Protein AF-A0A2V9ZA99-F1 (afdb_monomer)

Mean predicted aligned error: 18.32 Å

Sequence (123 aa):
MKRALAIACAVCIVGGTAAAKPSSSAVPRTRPVYRRQKAKPLPSEVVDRPQPAPASAVLGSFQNGLLTVAAKNATLREIIDGVRDSTGAVAEAPTLNERVTVYLGPQPPAQLIAALLEGSHMN

Secondary structure (DSSP, 8-state):
------------------------------------------------PPPPPPP-EEEEEEETTEEEEEEEEEEHHHHHHHHHHHH----PPP----EEEEEEEEE-HHHHHHHHHHTTT--

Foldseek 3Di:
DDDDDDDDDDDDDDDDDDDDDDDDDDDDDPDDPPPPPPDDDDPPPPPPDPDDDDDKDWDWAADPQFIKIFIFQDWQVVNVVNLCVRPVDDDDGDPDPDGDGDIDDRDHSVVRNVVSCVPDPND

Solvent-accessible surface area (backbone atoms only — not comparable to full-atom values): 8456 Å² total; per-residue (Å²): 138,90,81,87,79,90,81,80,90,80,87,83,88,82,82,88,80,88,83,89,87,87,85,87,80,92,74,84,86,78,79,77,82,74,77,82,70,82,74,74,84,70,82,78,75,78,72,86,64,83,73,80,78,80,81,57,45,72,48,58,48,63,55,96,77,24,31,31,40,41,33,40,62,21,31,59,39,58,47,48,50,40,48,24,74,51,67,73,52,90,76,87,64,70,100,54,88,56,65,40,71,48,77,48,66,80,33,44,61,71,59,48,52,52,54,51,46,70,74,38,97,75,122

Radius of gyration: 27.74 Å; Cα contacts (8 Å, |Δi|>4): 117; chains: 1; bounding box: 31×49×89 Å

Structure (mmCIF, N/CA/C/O backbone):
data_AF-A0A2V9ZA99-F1
#
_entry.id   AF-A0A2V9ZA99-F1
#
loop_
_atom_site.group_PDB
_atom_site.id
_atom_site.type_symbol
_atom_site.label_atom_id
_atom_site.label_alt_id
_atom_site.label_comp_id
_atom_site.label_asym_id
_atom_site.label_entity_id
_atom_site.label_seq_id
_atom_site.pdbx_PDB_ins_code
_atom_site.Cartn_x
_atom_site.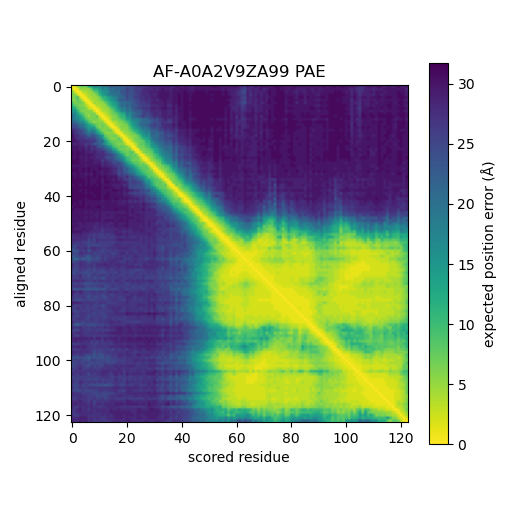Cartn_y
_atom_site.Cartn_z
_atom_site.occupancy
_atom_site.B_iso_or_equiv
_atom_site.auth_seq_id
_atom_site.auth_comp_id
_atom_site.auth_asym_id
_atom_site.auth_atom_id
_atom_site.pdbx_PDB_model_num
ATOM 1 N N . MET A 1 1 ? 0.470 -19.916 31.457 1.00 42.50 1 MET A N 1
ATOM 2 C CA . MET A 1 1 ? -0.578 -20.799 30.898 1.00 42.50 1 MET A CA 1
ATOM 3 C C . MET A 1 1 ? -0.194 -21.140 29.466 1.00 42.50 1 MET A C 1
ATOM 5 O O . MET A 1 1 ? -0.222 -20.266 28.614 1.00 42.50 1 MET A O 1
ATOM 9 N N . LYS A 1 2 ? 0.300 -22.357 29.235 1.00 36.31 2 LYS A N 1
ATOM 10 C CA . LYS A 1 2 ? 0.874 -22.807 27.959 1.00 36.31 2 LYS A CA 1
ATOM 11 C C . LYS A 1 2 ? -0.261 -23.371 27.097 1.00 36.31 2 LYS A C 1
ATOM 13 O O . LYS A 1 2 ? -0.938 -24.288 27.551 1.00 36.31 2 LYS A O 1
ATOM 18 N N . ARG A 1 3 ? -0.490 -22.841 25.894 1.00 52.25 3 ARG A N 1
ATOM 19 C CA . ARG A 1 3 ? -1.372 -23.465 24.894 1.00 52.25 3 ARG A CA 1
ATOM 20 C C . ARG A 1 3 ? -0.583 -23.654 23.606 1.00 52.25 3 ARG A C 1
ATOM 22 O O . ARG A 1 3 ? -0.453 -22.739 22.807 1.00 52.25 3 ARG A O 1
ATOM 29 N N . ALA A 1 4 ? -0.001 -24.842 23.482 1.00 43.44 4 ALA A N 1
ATOM 30 C CA . ALA A 1 4 ? 0.543 -25.356 22.240 1.00 43.44 4 ALA A CA 1
ATOM 31 C C . ALA A 1 4 ? -0.621 -25.904 21.408 1.00 43.44 4 ALA A C 1
ATOM 33 O O . ALA A 1 4 ? -1.410 -26.701 21.917 1.00 43.44 4 ALA A O 1
ATOM 34 N N . LEU A 1 5 ? -0.726 -25.488 20.150 1.00 51.56 5 LEU A N 1
ATO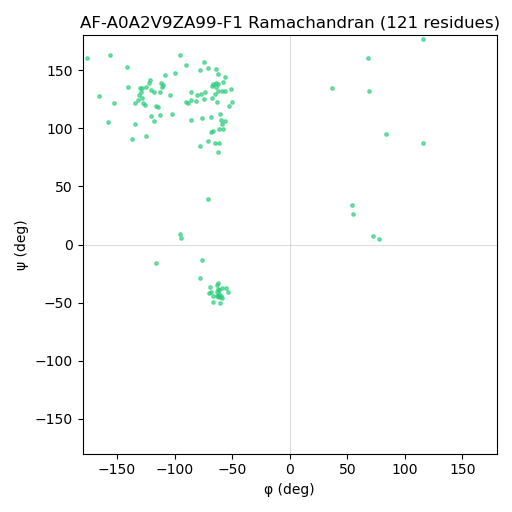M 35 C CA . LEU A 1 5 ? -1.580 -26.149 19.174 1.00 51.56 5 LEU A CA 1
ATOM 36 C C . LEU A 1 5 ? -0.776 -26.303 17.884 1.00 51.56 5 LEU A C 1
ATOM 38 O O . LEU A 1 5 ? -0.522 -25.339 17.168 1.00 51.56 5 LEU A O 1
ATOM 42 N N . ALA A 1 6 ? -0.317 -27.529 17.658 1.00 44.75 6 ALA A N 1
ATOM 43 C CA . ALA A 1 6 ? 0.258 -27.977 16.405 1.00 44.75 6 ALA A CA 1
ATOM 44 C C . ALA A 1 6 ? -0.870 -28.146 15.381 1.00 44.75 6 ALA A C 1
ATOM 46 O O . ALA A 1 6 ? -1.880 -28.779 15.688 1.00 44.75 6 ALA A O 1
ATOM 47 N N . ILE A 1 7 ? -0.706 -27.602 14.175 1.00 60.53 7 ILE A N 1
ATOM 48 C CA . ILE A 1 7 ? -1.574 -27.906 13.033 1.00 60.53 7 ILE A CA 1
ATOM 49 C C . ILE A 1 7 ? -0.680 -28.280 11.853 1.00 60.53 7 ILE A C 1
ATOM 51 O O . ILE A 1 7 ? 0.352 -27.665 11.598 1.00 60.53 7 ILE A O 1
ATOM 55 N N . ALA A 1 8 ? -1.065 -29.395 11.248 1.00 52.06 8 ALA A N 1
ATOM 56 C CA . ALA A 1 8 ? -0.242 -30.352 10.546 1.00 52.06 8 ALA A CA 1
ATOM 57 C C . ALA A 1 8 ? 0.174 -29.935 9.128 1.00 52.06 8 ALA A C 1
ATOM 59 O O . ALA A 1 8 ? -0.566 -29.272 8.403 1.00 52.06 8 ALA A O 1
ATOM 60 N N . CYS A 1 9 ? 1.347 -30.435 8.729 1.00 39.38 9 CYS A N 1
ATOM 61 C CA . CYS A 1 9 ? 1.777 -30.590 7.344 1.00 39.38 9 CYS A CA 1
ATOM 62 C C . CYS A 1 9 ? 0.719 -31.315 6.505 1.00 39.38 9 CYS A C 1
ATOM 64 O O . CYS A 1 9 ? 0.291 -32.411 6.861 1.00 39.38 9 CYS A O 1
ATOM 66 N N . ALA A 1 10 ? 0.428 -30.783 5.322 1.00 57.72 10 ALA A N 1
ATOM 67 C CA . ALA A 1 10 ? -0.105 -31.565 4.215 1.00 57.72 10 ALA A CA 1
ATOM 68 C C . ALA A 1 10 ? 0.607 -31.133 2.927 1.00 57.72 10 ALA A C 1
ATOM 70 O O . ALA A 1 10 ? 0.220 -30.187 2.247 1.00 57.72 10 ALA A O 1
ATOM 71 N N . VAL A 1 11 ? 1.707 -31.825 2.639 1.00 55.53 11 VAL A N 1
ATOM 72 C CA . VAL A 1 11 ? 2.407 -31.807 1.354 1.00 55.53 11 VAL A CA 1
ATOM 73 C C . VAL A 1 11 ? 1.577 -32.623 0.363 1.00 55.53 11 VAL A C 1
ATOM 75 O O . VAL A 1 11 ? 1.291 -33.787 0.626 1.00 55.53 11 VAL A O 1
ATOM 78 N N . CYS A 1 12 ? 1.219 -32.039 -0.779 1.00 37.97 12 CYS A N 1
ATOM 79 C CA . CYS A 1 12 ? 0.715 -32.779 -1.936 1.00 37.97 12 CYS A CA 1
ATOM 80 C C . CYS A 1 12 ? 1.681 -32.581 -3.107 1.00 37.97 12 CYS A C 1
ATOM 82 O O . CYS A 1 12 ? 1.756 -31.512 -3.707 1.00 37.97 12 CYS A O 1
ATOM 84 N N . ILE A 1 13 ? 2.440 -33.638 -3.385 1.00 52.06 13 ILE A N 1
ATOM 85 C CA . ILE A 1 13 ? 3.306 -33.817 -4.550 1.00 52.06 13 ILE A CA 1
ATOM 86 C C . ILE A 1 13 ? 2.466 -34.473 -5.651 1.00 52.06 13 ILE A C 1
ATOM 88 O O . ILE A 1 13 ? 1.988 -35.581 -5.437 1.00 52.06 13 ILE A O 1
ATOM 92 N N . VAL A 1 14 ? 2.352 -33.845 -6.825 1.00 57.50 14 VAL A N 1
ATOM 93 C CA . VAL A 1 14 ? 2.076 -34.488 -8.130 1.00 57.50 14 VAL A CA 1
ATOM 94 C C . VAL A 1 14 ? 2.710 -33.572 -9.197 1.00 57.50 14 VAL A C 1
ATOM 96 O O . VAL A 1 14 ? 2.399 -32.390 -9.218 1.00 57.50 14 VAL A O 1
ATOM 99 N N . GLY A 1 15 ? 3.640 -33.939 -10.083 1.00 37.50 15 GLY A N 1
ATOM 100 C CA . GLY A 1 15 ? 4.210 -35.235 -10.445 1.00 37.50 15 GLY A CA 1
ATOM 101 C C . GLY A 1 15 ? 3.895 -35.614 -11.902 1.00 37.50 15 GLY A C 1
ATOM 102 O O . GLY A 1 15 ? 2.934 -36.338 -12.103 1.00 37.50 15 GLY A O 1
ATOM 103 N N . GLY A 1 16 ? 4.735 -35.180 -12.865 1.00 37.28 16 GLY A N 1
ATOM 104 C CA . GLY A 1 16 ? 4.957 -35.810 -14.194 1.00 37.28 16 GLY A CA 1
ATOM 105 C C . GLY A 1 16 ? 3.798 -35.765 -15.208 1.00 37.28 16 GLY A C 1
ATOM 106 O O . GLY A 1 16 ? 2.657 -35.568 -14.835 1.00 37.28 16 GLY A O 1
ATOM 107 N N . THR A 1 17 ? 3.927 -35.941 -16.526 1.00 39.31 17 THR A N 1
ATOM 108 C CA . THR A 1 17 ? 5.000 -36.144 -17.527 1.00 39.31 17 THR A CA 1
ATOM 109 C C . THR A 1 17 ? 4.325 -35.893 -18.893 1.00 39.31 17 THR A C 1
ATOM 111 O O . THR A 1 17 ? 3.196 -36.321 -19.092 1.00 39.31 17 THR A O 1
ATOM 114 N N . ALA A 1 18 ? 4.868 -35.031 -19.754 1.00 36.62 18 ALA A N 1
ATOM 115 C CA . ALA A 1 18 ? 5.634 -35.359 -20.968 1.00 36.62 18 ALA A CA 1
ATOM 116 C C . ALA A 1 18 ? 4.888 -36.008 -22.172 1.00 36.62 18 ALA A C 1
ATOM 118 O O . ALA A 1 18 ? 4.267 -37.054 -22.059 1.00 36.62 18 ALA A O 1
ATOM 119 N N . ALA A 1 19 ? 5.164 -35.416 -23.348 1.00 39.38 19 ALA A N 1
ATOM 120 C CA . ALA A 1 19 ? 5.449 -36.051 -24.650 1.00 39.38 19 ALA A CA 1
ATOM 121 C C . ALA A 1 19 ? 4.310 -36.509 -25.605 1.00 39.38 19 ALA A C 1
ATOM 123 O O . ALA A 1 19 ? 3.854 -37.642 -25.589 1.00 39.38 19 ALA A O 1
ATOM 124 N N . ALA A 1 20 ? 3.986 -35.608 -26.546 1.00 39.38 20 ALA A N 1
ATOM 125 C CA . ALA A 1 20 ? 4.116 -35.721 -28.017 1.00 39.38 20 ALA A CA 1
ATOM 126 C C . ALA A 1 20 ? 3.862 -37.058 -28.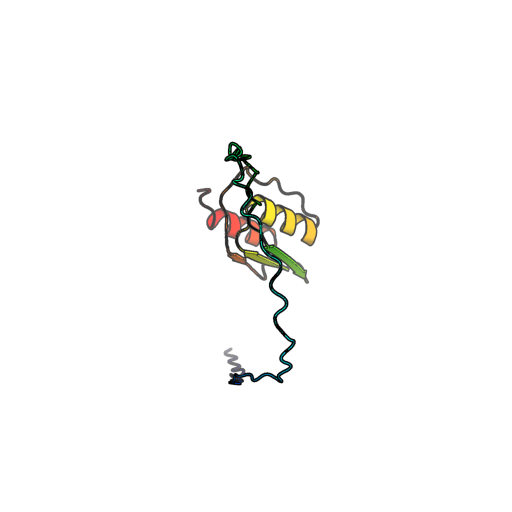763 1.00 39.38 20 ALA A C 1
ATOM 128 O O . ALA A 1 20 ? 4.564 -38.034 -28.524 1.00 39.38 20 ALA A O 1
ATOM 129 N N . LYS A 1 21 ? 3.105 -37.007 -29.883 1.00 38.69 21 LYS A N 1
ATOM 130 C CA . LYS A 1 21 ? 3.643 -37.119 -31.271 1.00 38.69 21 LYS A CA 1
ATOM 131 C C . LYS A 1 21 ? 2.570 -36.941 -32.383 1.00 38.69 21 LYS A C 1
ATOM 133 O O . LYS A 1 21 ? 1.383 -37.036 -32.096 1.00 38.69 21 LYS A O 1
ATOM 138 N N . PRO A 1 22 ? 2.998 -36.620 -33.627 1.00 47.38 22 PRO A N 1
ATOM 139 C CA . PRO A 1 22 ? 2.232 -35.915 -34.659 1.00 47.38 22 PRO A CA 1
ATOM 140 C C . PRO A 1 22 ? 1.526 -36.850 -35.647 1.00 47.38 22 PRO A C 1
ATOM 142 O O . PRO A 1 22 ? 1.932 -37.998 -35.817 1.00 47.38 22 PRO A O 1
ATOM 145 N N . SER A 1 23 ? 0.548 -36.314 -36.382 1.00 42.16 23 SER A N 1
ATOM 146 C CA . SER A 1 23 ? 0.022 -36.967 -37.581 1.00 42.16 23 SER A CA 1
ATOM 147 C C . SER A 1 23 ? 0.356 -36.178 -38.843 1.00 42.16 23 SER A C 1
ATOM 149 O O . SER A 1 23 ? 0.211 -34.960 -38.926 1.00 42.16 23 SER A O 1
ATOM 151 N N . SER A 1 24 ? 0.874 -36.955 -39.781 1.00 46.41 24 SER A N 1
ATOM 152 C CA . SER A 1 24 ? 1.408 -36.655 -41.096 1.00 46.41 24 SER A CA 1
ATOM 153 C C . SER A 1 24 ? 0.375 -36.050 -42.043 1.00 46.41 24 SER A C 1
ATOM 155 O O . SER A 1 24 ? -0.776 -36.474 -42.052 1.00 46.41 24 SER A O 1
ATOM 157 N N . SER A 1 25 ? 0.819 -35.158 -42.928 1.00 53.91 25 SER A N 1
ATOM 158 C CA . SER A 1 25 ? 0.343 -35.117 -44.315 1.00 53.91 25 SER A CA 1
ATOM 159 C C . SER A 1 25 ? 1.370 -34.403 -45.186 1.00 53.91 25 SER A C 1
ATOM 161 O O . SER A 1 25 ? 1.550 -33.188 -45.132 1.00 53.91 25 SER A O 1
ATOM 163 N N . ALA A 1 26 ? 2.081 -35.211 -45.966 1.00 48.94 26 ALA A N 1
ATOM 164 C CA . ALA A 1 26 ? 2.963 -34.789 -47.036 1.00 48.94 26 ALA A CA 1
ATOM 165 C C . ALA A 1 26 ? 2.152 -34.118 -48.156 1.00 48.94 26 ALA A C 1
ATOM 167 O O . ALA A 1 26 ? 1.190 -34.697 -48.656 1.00 48.94 26 ALA A O 1
ATOM 168 N N . VAL A 1 27 ? 2.574 -32.925 -48.578 1.00 55.16 27 VAL A N 1
ATOM 169 C CA . VAL A 1 27 ? 2.049 -32.239 -49.767 1.00 55.16 27 VAL A CA 1
ATOM 170 C C . VAL A 1 27 ? 3.214 -31.967 -50.732 1.00 55.16 27 VAL A C 1
ATOM 172 O O . VAL A 1 27 ? 4.314 -31.635 -50.272 1.00 55.16 27 VAL A O 1
ATOM 175 N N . PRO A 1 28 ? 3.030 -32.154 -52.055 1.00 51.31 28 PRO A N 1
ATOM 176 C CA . PRO A 1 28 ? 4.115 -32.144 -53.031 1.00 51.31 28 PRO A CA 1
ATOM 177 C C . PRO A 1 28 ? 4.817 -30.790 -53.133 1.00 51.31 28 PRO A C 1
ATOM 179 O O . PRO A 1 28 ? 4.200 -29.728 -53.178 1.00 51.31 28 PRO A O 1
ATOM 182 N N . ARG A 1 29 ? 6.147 -30.854 -53.237 1.00 47.34 29 ARG A N 1
ATOM 183 C CA . ARG A 1 29 ? 7.039 -29.725 -53.508 1.00 47.34 29 ARG A CA 1
ATOM 184 C C . ARG A 1 29 ? 6.823 -29.182 -54.924 1.00 47.34 29 ARG A C 1
ATOM 186 O O . ARG A 1 29 ? 7.480 -29.630 -55.858 1.00 47.34 29 ARG A O 1
ATOM 193 N N . THR A 1 30 ? 6.036 -28.127 -55.071 1.00 54.53 30 THR A N 1
ATOM 194 C CA . THR A 1 30 ? 6.270 -27.137 -56.131 1.00 54.53 30 THR A CA 1
ATOM 195 C C . THR A 1 30 ? 7.269 -26.120 -55.596 1.00 54.53 30 THR A C 1
ATOM 197 O O . THR A 1 30 ? 6.954 -25.349 -54.695 1.00 54.53 30 THR A O 1
ATOM 200 N N . ARG A 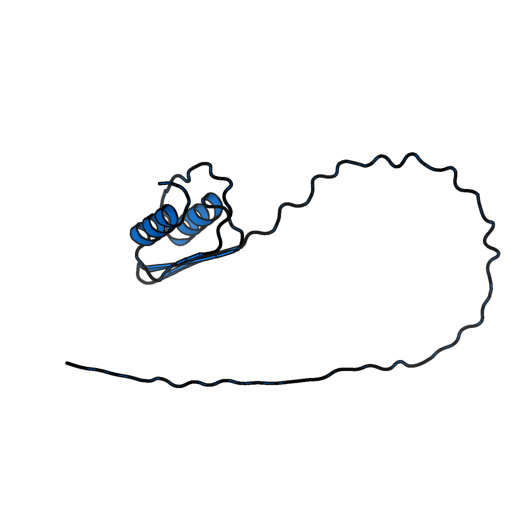1 31 ? 8.513 -26.163 -56.090 1.00 52.00 31 ARG A N 1
ATOM 201 C CA . ARG A 1 31 ? 9.545 -25.164 -55.776 1.00 52.00 31 ARG A CA 1
ATOM 202 C C . ARG A 1 31 ? 9.251 -23.892 -56.583 1.00 52.00 31 ARG A C 1
ATOM 204 O O . ARG A 1 31 ? 9.488 -23.920 -57.790 1.00 52.00 31 ARG A O 1
ATOM 211 N N . PRO A 1 32 ? 8.799 -22.774 -55.987 1.00 56.47 32 PRO A N 1
ATOM 212 C CA . PRO A 1 32 ? 8.926 -21.497 -56.665 1.00 56.47 32 PRO A CA 1
ATOM 213 C C . PRO A 1 32 ? 10.419 -21.169 -56.744 1.00 56.47 32 PRO A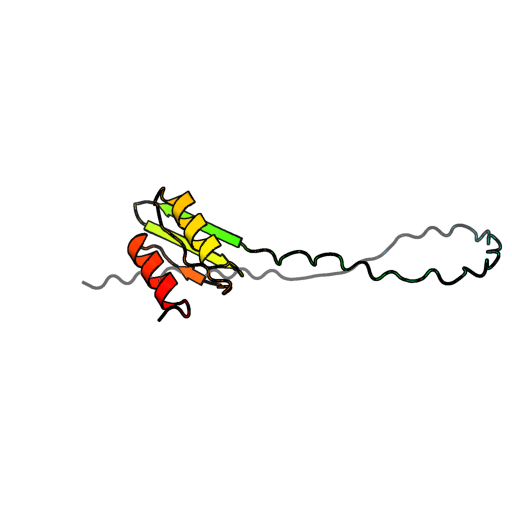 C 1
ATOM 215 O O . PRO A 1 32 ? 11.142 -21.209 -55.745 1.00 56.47 32 PRO A O 1
ATOM 218 N N . VAL A 1 33 ? 10.897 -20.900 -57.956 1.00 56.75 33 VAL A N 1
ATOM 219 C CA . VAL A 1 33 ? 12.245 -20.392 -58.202 1.00 56.75 33 VAL A CA 1
ATOM 220 C C . VAL A 1 33 ? 12.344 -19.039 -57.504 1.00 56.75 33 VAL A C 1
ATOM 222 O O . VAL A 1 33 ? 11.868 -18.024 -58.007 1.00 56.75 33 VAL A O 1
ATOM 225 N N . TYR A 1 34 ? 12.939 -19.029 -56.312 1.00 56.75 34 TYR A N 1
ATOM 226 C CA . TYR A 1 34 ? 13.277 -17.801 -55.614 1.00 56.75 34 TYR A CA 1
ATOM 227 C C . TYR A 1 34 ? 14.387 -17.117 -56.410 1.00 56.75 34 TYR A C 1
ATOM 229 O O . TYR A 1 34 ? 15.567 -17.463 -56.304 1.00 56.75 34 TYR A O 1
ATOM 237 N N . ARG A 1 35 ? 14.003 -16.155 -57.252 1.00 61.59 35 ARG A N 1
ATOM 238 C CA . ARG A 1 35 ? 14.931 -15.176 -57.807 1.00 61.59 35 ARG A CA 1
ATOM 239 C C . ARG A 1 35 ? 15.593 -14.507 -56.604 1.00 61.59 35 ARG A C 1
ATOM 241 O O . ARG A 1 35 ? 14.943 -13.739 -55.904 1.00 61.59 35 ARG A O 1
ATOM 248 N N . ARG A 1 36 ? 16.864 -14.833 -56.329 1.00 60.44 36 ARG A N 1
ATOM 249 C CA . ARG A 1 36 ? 17.691 -14.113 -55.348 1.00 60.44 36 ARG A CA 1
ATOM 250 C C . ARG A 1 36 ? 17.811 -12.669 -55.823 1.00 60.44 36 ARG A C 1
ATOM 252 O O . ARG A 1 36 ? 18.739 -12.304 -56.541 1.00 60.44 36 ARG A O 1
ATOM 259 N N . GLN A 1 37 ? 16.850 -11.850 -55.435 1.00 60.47 37 GLN A N 1
ATOM 260 C CA . GLN A 1 37 ? 16.982 -10.414 -55.485 1.00 60.47 37 GLN A CA 1
ATOM 261 C C . GLN A 1 37 ? 18.031 -10.073 -54.426 1.00 60.47 37 GLN A C 1
ATOM 263 O O . GLN A 1 37 ? 17.810 -10.286 -53.235 1.00 60.47 37 GLN A O 1
ATOM 268 N N . LYS A 1 38 ? 19.224 -9.652 -54.865 1.00 63.16 38 LYS A N 1
ATOM 269 C CA . LYS A 1 38 ? 20.221 -9.048 -53.975 1.00 63.16 38 LYS A CA 1
ATOM 270 C C . LYS A 1 38 ? 19.549 -7.832 -53.340 1.00 63.16 38 LYS A C 1
ATOM 272 O O . LYS A 1 38 ? 19.424 -6.793 -53.983 1.00 63.16 38 LYS A O 1
ATOM 277 N N . ALA A 1 39 ? 19.073 -7.987 -52.110 1.00 64.75 39 ALA A N 1
ATOM 278 C CA . ALA A 1 39 ? 18.626 -6.867 -51.308 1.00 64.75 39 ALA A CA 1
ATOM 279 C C . ALA A 1 39 ? 19.844 -5.972 -51.058 1.00 64.75 39 ALA A C 1
ATOM 281 O O . ALA A 1 39 ? 20.879 -6.430 -50.570 1.00 64.75 39 ALA A O 1
ATOM 282 N N . LYS A 1 40 ? 19.736 -4.705 -51.456 1.00 64.56 40 LYS A N 1
ATOM 283 C CA . LYS A 1 40 ? 20.671 -3.662 -51.043 1.00 64.56 40 LYS A CA 1
ATOM 284 C C . LYS A 1 40 ? 20.620 -3.602 -49.507 1.00 64.56 40 LYS A C 1
ATOM 286 O O . LYS A 1 40 ? 19.504 -3.612 -48.984 1.00 64.56 40 LYS A O 1
ATOM 291 N N . PRO A 1 41 ? 21.751 -3.583 -48.779 1.00 59.78 41 PRO A N 1
ATOM 292 C CA . PRO A 1 41 ? 21.707 -3.429 -47.332 1.00 59.78 41 PRO A CA 1
ATOM 293 C C . PRO A 1 41 ? 21.052 -2.081 -47.039 1.00 59.78 41 PRO A C 1
ATOM 295 O O . PRO A 1 41 ? 21.587 -1.037 -47.416 1.00 59.78 41 PRO A O 1
ATOM 298 N N . LEU A 1 42 ? 19.858 -2.103 -46.453 1.00 67.38 42 LEU A N 1
ATOM 299 C CA . LEU A 1 42 ? 19.297 -0.906 -45.850 1.00 67.38 42 LEU A CA 1
ATOM 300 C C . LEU A 1 42 ? 20.170 -0.574 -44.633 1.00 67.38 42 LEU A C 1
ATOM 302 O O . LEU A 1 42 ? 20.538 -1.501 -43.900 1.00 67.38 42 LEU A O 1
ATOM 306 N N . PRO A 1 43 ? 20.527 0.702 -44.408 1.00 65.62 43 PRO A N 1
ATOM 307 C CA . PRO A 1 43 ? 21.101 1.114 -43.139 1.00 65.62 43 PRO A CA 1
ATOM 308 C C . PRO A 1 43 ? 20.155 0.643 -42.037 1.00 65.62 43 PRO A C 1
ATOM 310 O O . PRO A 1 43 ? 18.974 0.982 -42.036 1.00 65.62 43 PRO A O 1
ATOM 313 N N . SER A 1 44 ? 20.650 -0.213 -41.147 1.00 61.50 44 SER A N 1
ATOM 314 C CA . SER A 1 44 ? 19.927 -0.536 -39.925 1.00 61.50 44 SER A CA 1
ATOM 315 C C . SER A 1 44 ? 20.004 0.710 -39.052 1.00 61.50 44 SER A C 1
ATOM 317 O O . SER A 1 44 ? 20.968 0.880 -38.312 1.00 61.50 44 SER A O 1
ATOM 319 N N . GLU A 1 45 ? 19.042 1.624 -39.191 1.00 62.91 45 GLU A N 1
ATOM 320 C CA . GLU A 1 45 ? 18.774 2.588 -38.129 1.00 62.91 45 GLU A CA 1
ATOM 321 C C . GLU A 1 45 ? 18.415 1.758 -36.901 1.00 62.91 45 GLU A C 1
ATOM 323 O O . GLU A 1 45 ? 17.342 1.154 -36.814 1.00 62.91 45 GLU A O 1
ATOM 328 N N . VAL A 1 46 ? 19.366 1.661 -35.974 1.00 64.19 46 VAL A N 1
ATOM 329 C CA . VAL A 1 46 ? 19.098 1.231 -34.609 1.00 64.19 46 VAL A CA 1
ATOM 330 C C . VAL A 1 46 ? 18.205 2.320 -34.036 1.00 64.19 46 VAL A C 1
ATOM 332 O O . VAL A 1 46 ? 18.679 3.317 -33.502 1.00 64.19 46 VAL A O 1
ATOM 335 N N . VAL A 1 47 ? 16.897 2.176 -34.247 1.00 65.44 47 VAL A N 1
ATOM 336 C CA . VAL A 1 47 ? 15.901 2.953 -33.526 1.00 65.44 47 VAL A CA 1
ATOM 337 C C . VAL A 1 47 ? 16.137 2.615 -32.064 1.00 65.44 47 VAL A C 1
ATOM 339 O O . VAL A 1 47 ? 15.864 1.487 -31.645 1.00 65.44 47 VAL A O 1
ATOM 342 N N . ASP A 1 48 ? 16.696 3.573 -31.328 1.00 65.69 48 ASP A N 1
ATOM 343 C CA . ASP A 1 48 ? 16.808 3.563 -29.875 1.00 65.69 48 ASP A CA 1
ATOM 344 C C . ASP A 1 48 ? 15.387 3.555 -29.306 1.00 65.69 48 ASP A C 1
ATOM 346 O O . ASP A 1 48 ? 14.763 4.582 -29.043 1.00 65.69 48 ASP A O 1
ATOM 350 N N . ARG A 1 49 ? 14.775 2.370 -29.303 1.00 72.56 49 ARG A N 1
ATOM 351 C CA . ARG A 1 49 ? 13.416 2.182 -28.826 1.00 72.56 49 ARG A CA 1
ATOM 352 C C . ARG A 1 49 ? 13.521 2.091 -27.306 1.00 72.56 49 ARG A C 1
ATOM 354 O O . ARG A 1 49 ? 14.229 1.195 -26.839 1.00 72.56 49 ARG A O 1
ATOM 361 N N . PRO A 1 50 ? 12.817 2.947 -26.541 1.00 72.81 50 PRO A N 1
ATOM 362 C CA . PRO A 1 50 ? 12.815 2.859 -25.089 1.00 72.81 50 PRO A CA 1
ATOM 363 C C . PRO A 1 50 ? 12.508 1.424 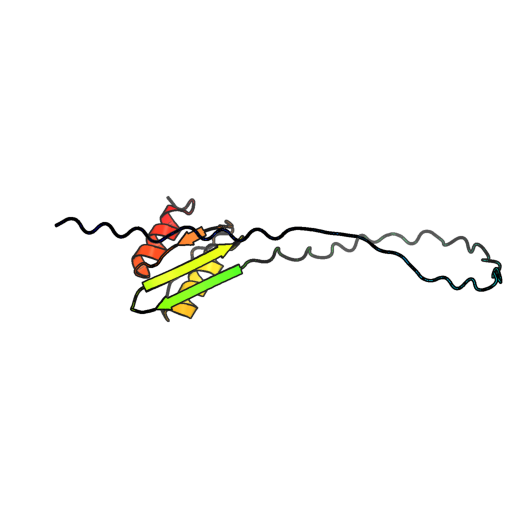-24.664 1.00 72.81 50 PRO A C 1
ATOM 365 O O . PRO A 1 50 ? 11.495 0.847 -25.075 1.00 72.81 50 PRO A O 1
ATOM 368 N N . GLN A 1 51 ? 13.414 0.819 -23.900 1.00 70.69 51 GLN A N 1
ATOM 369 C CA . GLN A 1 51 ? 13.199 -0.518 -23.364 1.00 70.69 51 GLN A CA 1
ATOM 370 C C . GLN A 1 51 ? 11.979 -0.481 -22.428 1.00 70.69 51 GLN A C 1
ATOM 372 O O . GLN A 1 51 ? 11.840 0.472 -21.656 1.00 70.69 51 GLN A O 1
ATOM 377 N N . PRO A 1 52 ? 11.082 -1.484 -22.477 1.00 69.69 52 PRO A N 1
ATOM 378 C CA . PRO A 1 52 ? 9.956 -1.551 -21.556 1.00 69.69 52 PRO A CA 1
ATOM 379 C C . PRO A 1 52 ? 10.454 -1.535 -20.109 1.00 69.69 52 PRO A C 1
ATOM 381 O O . PRO A 1 52 ? 11.364 -2.291 -19.760 1.00 69.69 52 PRO A O 1
ATOM 384 N N . ALA A 1 53 ? 9.854 -0.692 -19.266 1.00 69.31 53 ALA A N 1
ATOM 385 C CA . ALA A 1 53 ? 10.138 -0.714 -17.839 1.00 69.31 53 ALA A CA 1
ATOM 386 C C . ALA A 1 53 ? 9.819 -2.112 -17.270 1.00 69.31 53 ALA A C 1
ATOM 388 O O . ALA A 1 53 ? 8.823 -2.727 -17.670 1.00 69.31 53 ALA A O 1
ATOM 389 N N . PRO A 1 54 ? 10.642 -2.643 -16.352 1.00 68.62 54 PRO A N 1
ATOM 390 C CA . PRO A 1 54 ? 10.377 -3.943 -15.755 1.00 68.62 54 PRO A CA 1
ATOM 391 C C . PRO A 1 54 ? 9.105 -3.875 -14.901 1.00 68.62 54 PRO A C 1
ATOM 393 O O . PRO A 1 54 ? 8.894 -2.905 -14.172 1.00 68.62 54 PRO A O 1
ATOM 396 N N . ALA A 1 55 ? 8.270 -4.912 -14.990 1.00 74.50 55 ALA A N 1
ATOM 397 C CA . ALA A 1 55 ? 7.013 -4.988 -14.255 1.00 74.50 55 ALA A CA 1
ATOM 398 C C . ALA A 1 55 ? 7.252 -4.994 -12.731 1.00 74.50 55 ALA A C 1
ATOM 400 O O . ALA A 1 55 ? 8.083 -5.759 -12.227 1.00 74.50 55 ALA A O 1
ATOM 401 N N . SER A 1 56 ? 6.502 -4.156 -12.017 1.00 82.88 56 SER A N 1
ATOM 402 C CA . SER A 1 56 ? 6.417 -4.108 -10.553 1.00 82.88 56 SER A CA 1
ATOM 403 C C . SER A 1 56 ? 5.050 -4.641 -10.113 1.00 82.88 56 SER A C 1
ATOM 405 O O . SER A 1 56 ? 4.057 -4.431 -10.810 1.00 82.88 56 SER A O 1
ATOM 407 N N . ALA A 1 57 ? 4.976 -5.323 -8.967 1.00 77.75 57 ALA A N 1
ATOM 408 C CA . ALA A 1 57 ? 3.705 -5.749 -8.374 1.00 77.75 57 ALA A CA 1
ATOM 409 C C . ALA A 1 57 ? 3.657 -5.376 -6.890 1.00 77.75 57 ALA A C 1
ATOM 411 O O . ALA A 1 57 ? 4.573 -5.725 -6.143 1.00 77.75 57 ALA A O 1
ATOM 412 N N . VAL A 1 58 ? 2.581 -4.704 -6.476 1.00 85.50 58 VAL A N 1
ATOM 413 C CA . VAL A 1 58 ? 2.283 -4.356 -5.081 1.00 85.50 58 VAL A CA 1
ATOM 414 C C . VAL A 1 58 ? 0.869 -4.836 -4.770 1.00 85.50 58 VAL A C 1
ATOM 416 O O . VAL A 1 58 ? -0.082 -4.452 -5.445 1.00 85.50 58 VAL A O 1
ATOM 419 N N . LEU A 1 59 ? 0.736 -5.698 -3.764 1.00 86.06 59 LEU A N 1
ATOM 420 C CA . LEU A 1 59 ? -0.546 -6.156 -3.238 1.00 86.06 59 LEU A CA 1
ATOM 421 C C . LEU A 1 59 ? -0.695 -5.648 -1.806 1.00 86.06 59 LEU A C 1
ATOM 423 O O . LEU A 1 59 ? 0.105 -6.009 -0.941 1.00 86.06 59 LEU A O 1
ATOM 427 N N . GLY A 1 60 ? -1.721 -4.834 -1.569 1.00 86.44 60 GLY A N 1
ATOM 428 C CA . GLY A 1 60 ? -2.107 -4.350 -0.247 1.00 86.44 60 GLY A CA 1
ATOM 429 C C . GLY A 1 60 ? -3.422 -4.978 0.209 1.00 86.44 60 GLY A C 1
ATOM 430 O O . GLY A 1 60 ? -4.362 -5.109 -0.574 1.00 86.44 60 GLY A O 1
ATOM 431 N N . SER A 1 61 ? -3.497 -5.383 1.476 1.00 90.50 61 SER A N 1
ATOM 432 C CA . SER A 1 61 ? -4.751 -5.782 2.121 1.00 90.50 61 SER A CA 1
ATOM 433 C C . SER A 1 61 ? -4.850 -5.140 3.494 1.00 90.50 61 SER A C 1
ATOM 435 O O . SER A 1 61 ? -3.977 -5.347 4.340 1.00 90.50 61 SER A O 1
ATOM 437 N N . PHE A 1 62 ? -5.908 -4.359 3.704 1.00 92.44 62 PHE A N 1
ATOM 438 C CA . PHE A 1 62 ? -6.196 -3.699 4.969 1.00 92.44 62 PHE A CA 1
ATOM 439 C C . PHE A 1 62 ? -7.461 -4.291 5.585 1.00 92.44 62 PHE A C 1
ATOM 441 O O . PHE A 1 62 ? -8.546 -4.133 5.036 1.00 92.44 62 PHE A O 1
ATOM 448 N N . GLN A 1 63 ? -7.314 -5.002 6.703 1.00 93.56 63 GLN A N 1
ATOM 449 C CA . GLN A 1 63 ? -8.411 -5.685 7.389 1.00 93.56 63 GLN A CA 1
ATOM 450 C C . GLN A 1 63 ? -8.250 -5.543 8.902 1.00 93.56 63 GLN A C 1
ATOM 452 O O . GLN A 1 63 ? -7.158 -5.734 9.435 1.00 93.56 63 GLN A O 1
ATOM 457 N N . ASN A 1 64 ? -9.339 -5.237 9.612 1.00 94.00 64 ASN A N 1
ATOM 458 C CA . ASN A 1 64 ? -9.353 -5.102 11.078 1.00 94.00 64 ASN A CA 1
ATOM 459 C C . ASN A 1 64 ? -8.297 -4.115 11.629 1.00 94.00 64 ASN A C 1
ATOM 461 O O . ASN A 1 64 ? -7.726 -4.345 12.692 1.00 94.00 64 ASN A O 1
ATOM 465 N N . GLY A 1 65 ? -7.997 -3.038 10.893 1.00 91.19 65 GLY A N 1
ATOM 466 C CA . GLY A 1 65 ? -6.969 -2.062 11.282 1.00 91.19 65 GLY A CA 1
ATOM 467 C C . GLY A 1 65 ? -5.523 -2.513 11.032 1.00 91.19 65 GLY A C 1
ATOM 468 O O . GLY A 1 65 ? -4.590 -1.795 11.392 1.00 91.19 65 GLY A O 1
ATOM 469 N N . LEU A 1 66 ? -5.323 -3.680 10.414 1.00 94.81 66 LEU A N 1
ATOM 470 C CA . LEU A 1 66 ? -4.015 -4.250 10.107 1.00 94.81 66 LEU A CA 1
ATOM 471 C C . LEU A 1 66 ? -3.781 -4.269 8.601 1.00 94.81 66 LEU A C 1
ATOM 473 O O . LEU A 1 66 ? -4.670 -4.604 7.820 1.00 94.81 66 LEU A O 1
ATOM 477 N N . LEU A 1 67 ? -2.559 -3.937 8.206 1.00 93.44 67 LEU A N 1
ATOM 478 C CA . LEU A 1 67 ? -2.112 -3.877 6.828 1.00 93.44 67 LEU A CA 1
ATOM 479 C C . LEU A 1 67 ? -1.114 -5.001 6.545 1.00 93.44 67 LEU A C 1
ATOM 481 O O . LEU A 1 67 ? -0.197 -5.254 7.332 1.00 93.44 67 LEU A O 1
ATOM 485 N N . THR A 1 68 ? -1.300 -5.657 5.403 1.00 93.81 68 THR A N 1
ATOM 486 C CA . THR A 1 68 ? -0.329 -6.575 4.802 1.00 93.81 68 THR A CA 1
ATOM 487 C C . THR A 1 68 ? 0.048 -6.056 3.423 1.00 93.81 68 THR A C 1
ATOM 489 O O . THR A 1 68 ? -0.833 -5.693 2.643 1.00 93.81 68 THR A O 1
ATOM 492 N N . VAL A 1 69 ? 1.344 -6.023 3.127 1.00 92.75 69 VAL A N 1
ATOM 493 C CA . VAL A 1 69 ? 1.907 -5.574 1.855 1.00 92.75 69 VAL A CA 1
ATOM 494 C C . VAL A 1 69 ? 2.855 -6.639 1.330 1.00 92.75 69 VAL A C 1
ATOM 496 O O . VAL A 1 69 ? 3.802 -7.026 2.013 1.00 92.75 69 VAL A O 1
ATOM 499 N N . ALA A 1 70 ? 2.627 -7.078 0.097 1.00 92.44 70 ALA A N 1
ATOM 500 C CA . ALA A 1 70 ? 3.568 -7.885 -0.665 1.00 92.44 70 ALA A CA 1
ATOM 501 C C . ALA A 1 70 ? 4.010 -7.085 -1.889 1.00 92.44 70 ALA A C 1
ATOM 503 O O . ALA A 1 70 ? 3.186 -6.722 -2.728 1.00 92.44 70 ALA A O 1
ATOM 504 N N . ALA A 1 71 ? 5.304 -6.816 -1.990 1.00 91.81 71 ALA A N 1
ATOM 505 C CA . ALA A 1 71 ? 5.887 -6.055 -3.079 1.00 91.81 71 ALA A CA 1
ATOM 506 C C . ALA A 1 71 ? 7.001 -6.864 -3.738 1.00 91.81 71 ALA A C 1
ATOM 508 O O . ALA A 1 71 ? 7.839 -7.455 -3.055 1.00 91.81 71 ALA A O 1
ATOM 509 N N . LYS A 1 72 ? 7.022 -6.886 -5.070 1.00 92.12 72 LYS A N 1
ATOM 510 C CA . LYS A 1 72 ? 8.077 -7.537 -5.846 1.00 92.12 72 LYS A CA 1
ATOM 511 C C . LYS A 1 72 ? 8.576 -6.595 -6.924 1.00 92.12 72 LYS A C 1
ATOM 513 O O . LYS A 1 72 ? 7.794 -6.156 -7.768 1.00 92.12 72 LYS A O 1
ATOM 518 N N . ASN A 1 73 ? 9.888 -6.350 -6.906 1.00 89.75 73 ASN A N 1
ATOM 519 C CA . ASN A 1 73 ? 10.571 -5.462 -7.848 1.00 89.75 73 ASN A CA 1
ATOM 520 C C . ASN A 1 73 ? 9.975 -4.037 -7.892 1.00 89.75 73 ASN A C 1
ATOM 522 O O . ASN A 1 73 ? 10.078 -3.360 -8.913 1.00 89.75 73 ASN A O 1
ATOM 526 N N . ALA A 1 74 ? 9.348 -3.600 -6.797 1.00 88.81 74 ALA A N 1
ATOM 527 C CA . ALA A 1 74 ? 8.612 -2.344 -6.725 1.00 88.81 74 ALA A CA 1
ATOM 528 C C . ALA A 1 74 ? 9.452 -1.254 -6.060 1.00 88.81 74 ALA A C 1
ATOM 530 O O . ALA A 1 74 ? 10.258 -1.528 -5.174 1.00 88.81 74 ALA A O 1
ATOM 531 N N . THR A 1 75 ? 9.264 -0.015 -6.482 1.00 89.31 75 THR A N 1
ATOM 532 C CA . THR A 1 75 ? 9.876 1.152 -5.850 1.00 89.31 75 THR A CA 1
ATOM 533 C C . THR A 1 75 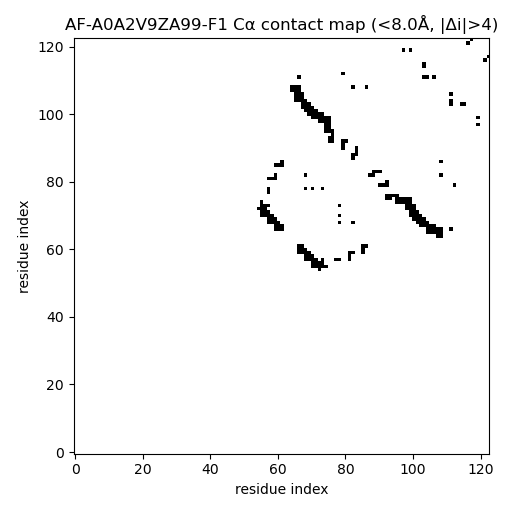? 9.195 1.481 -4.527 1.00 89.31 75 THR A C 1
ATOM 535 O O . THR A 1 75 ? 8.024 1.162 -4.317 1.00 89.31 75 THR A O 1
ATOM 538 N N . LEU A 1 76 ? 9.906 2.182 -3.643 1.00 87.56 76 LEU A N 1
ATOM 539 C CA . LEU A 1 76 ? 9.337 2.656 -2.379 1.00 87.56 76 LEU A CA 1
ATOM 540 C C . LEU A 1 76 ? 8.074 3.508 -2.600 1.00 87.56 76 LEU A C 1
ATOM 542 O O . LEU A 1 76 ? 7.098 3.369 -1.867 1.00 87.56 76 LEU A O 1
ATOM 546 N N . ARG A 1 77 ? 8.062 4.327 -3.659 1.00 87.56 77 ARG A N 1
ATOM 547 C CA . ARG A 1 77 ? 6.891 5.110 -4.065 1.00 87.56 77 ARG A CA 1
ATOM 548 C C . ARG A 1 77 ? 5.692 4.230 -4.408 1.00 87.56 77 ARG A C 1
ATOM 550 O O . ARG A 1 77 ? 4.624 4.459 -3.861 1.00 87.56 77 ARG A O 1
ATOM 557 N N . GLU A 1 78 ? 5.876 3.213 -5.251 1.00 89.25 78 GLU A N 1
ATOM 558 C CA . GLU A 1 78 ? 4.798 2.278 -5.618 1.00 89.25 78 GLU A CA 1
ATOM 559 C C . GLU A 1 78 ? 4.228 1.563 -4.385 1.00 89.25 78 GLU A C 1
ATOM 561 O O . GLU A 1 78 ? 3.020 1.349 -4.287 1.00 89.25 78 GLU A O 1
ATOM 566 N N . ILE A 1 79 ? 5.088 1.213 -3.423 1.00 88.88 79 ILE A N 1
ATOM 567 C CA . ILE A 1 79 ? 4.654 0.582 -2.176 1.00 88.88 79 ILE A CA 1
ATOM 568 C C . ILE A 1 79 ? 3.827 1.560 -1.338 1.00 88.88 79 ILE A C 1
ATOM 570 O O . ILE A 1 79 ? 2.736 1.202 -0.899 1.00 88.88 79 ILE A O 1
ATOM 574 N N . ILE A 1 80 ? 4.315 2.788 -1.133 1.00 88.75 80 ILE A N 1
ATOM 575 C CA . ILE A 1 80 ? 3.606 3.822 -0.367 1.00 88.75 80 ILE A CA 1
ATOM 576 C C . ILE A 1 80 ? 2.269 4.162 -1.031 1.00 88.75 80 ILE A C 1
ATOM 578 O O . ILE A 1 80 ? 1.262 4.231 -0.334 1.00 88.75 80 ILE A O 1
ATOM 582 N N . ASP A 1 81 ? 2.225 4.297 -2.356 1.00 88.56 81 ASP A N 1
ATOM 583 C CA . ASP A 1 81 ? 0.985 4.532 -3.099 1.00 88.56 81 ASP A CA 1
ATOM 584 C C . ASP A 1 81 ? -0.017 3.382 -2.869 1.00 88.56 81 ASP A C 1
ATOM 586 O O . ASP A 1 81 ? -1.160 3.635 -2.496 1.00 88.56 81 ASP A O 1
ATOM 590 N N . GLY A 1 82 ? 0.426 2.119 -2.910 1.00 88.00 82 GLY A N 1
ATOM 591 C CA . GLY A 1 82 ? -0.429 0.971 -2.576 1.00 88.00 82 GLY A CA 1
ATOM 592 C C . GLY A 1 82 ? -0.942 0.965 -1.125 1.00 88.00 82 GLY A C 1
ATOM 593 O O . GLY A 1 82 ? -2.069 0.533 -0.857 1.00 88.00 82 GLY A O 1
ATOM 594 N N . VAL A 1 83 ? -0.152 1.473 -0.172 1.00 88.62 83 VAL A N 1
ATOM 595 C CA . VAL A 1 83 ? -0.601 1.684 1.216 1.00 88.62 83 VAL A CA 1
ATOM 596 C C . VAL A 1 83 ? -1.681 2.763 1.276 1.00 88.62 83 VAL A C 1
ATOM 598 O O . VAL A 1 83 ? -2.694 2.565 1.954 1.00 88.62 83 VAL A O 1
ATOM 601 N N . ARG A 1 84 ? -1.497 3.882 0.567 1.00 88.12 84 ARG A N 1
ATOM 602 C CA . ARG A 1 84 ? -2.481 4.973 0.494 1.00 88.12 84 ARG A CA 1
ATOM 603 C C . ARG A 1 84 ? -3.791 4.483 -0.110 1.00 88.12 84 ARG A C 1
ATOM 605 O O . ARG A 1 84 ? -4.837 4.718 0.486 1.00 88.12 84 ARG A O 1
ATOM 612 N N . ASP A 1 85 ? -3.727 3.720 -1.195 1.00 88.88 85 ASP A N 1
ATOM 613 C CA . ASP A 1 85 ? -4.902 3.138 -1.851 1.00 88.88 85 ASP A CA 1
ATOM 614 C C . ASP A 1 85 ? -5.658 2.170 -0.929 1.00 88.88 85 ASP A C 1
ATOM 616 O O . ASP A 1 85 ? -6.888 2.153 -0.903 1.00 88.88 85 ASP A O 1
ATOM 620 N N . SER A 1 86 ? -4.931 1.388 -0.124 1.00 86.06 86 SER A N 1
ATOM 621 C CA . SER A 1 86 ? -5.532 0.396 0.781 1.00 86.06 86 SER A CA 1
ATOM 622 C C . SER A 1 86 ? -6.128 1.005 2.054 1.00 86.06 86 SER A C 1
ATOM 624 O O . SER A 1 86 ? -7.031 0.421 2.649 1.00 86.06 86 SER A O 1
ATOM 626 N N . THR A 1 87 ? -5.592 2.135 2.524 1.00 86.56 87 THR A N 1
ATOM 627 C CA . THR A 1 87 ? -5.910 2.696 3.853 1.00 86.56 87 THR A CA 1
ATOM 628 C C . THR A 1 87 ? -6.598 4.058 3.810 1.00 86.56 87 THR A C 1
ATOM 630 O O . THR A 1 87 ? -7.143 4.491 4.822 1.00 86.56 87 THR A O 1
ATOM 633 N N . GLY A 1 88 ? -6.558 4.758 2.674 1.00 83.75 88 GLY A N 1
ATOM 634 C CA . GLY A 1 88 ? -6.986 6.154 2.550 1.00 83.75 88 GLY A CA 1
ATOM 635 C C . GLY A 1 88 ? -6.039 7.163 3.211 1.00 83.75 88 GLY A C 1
ATOM 636 O O . GLY A 1 88 ? -6.370 8.344 3.303 1.00 83.75 88 GLY A O 1
ATOM 637 N N . ALA A 1 89 ? -4.872 6.726 3.694 1.00 79.94 89 ALA A N 1
ATOM 638 C CA . ALA A 1 89 ? -3.903 7.610 4.327 1.00 79.94 89 ALA A CA 1
ATOM 639 C C . ALA A 1 89 ? -3.223 8.542 3.308 1.00 79.94 89 ALA A C 1
ATOM 641 O O . ALA A 1 89 ? -3.035 8.210 2.136 1.00 79.94 89 ALA A O 1
ATOM 642 N N . VAL A 1 90 ? -2.794 9.715 3.775 1.00 74.25 90 VAL A N 1
ATOM 643 C CA . VAL A 1 90 ? -1.942 10.627 3.006 1.00 74.25 90 VAL A CA 1
ATOM 644 C C . VAL A 1 90 ? -0.519 10.480 3.529 1.00 74.25 90 VAL A C 1
ATOM 646 O O . VAL A 1 90 ? -0.241 10.832 4.671 1.00 74.25 90 VAL A O 1
ATOM 649 N N . ALA A 1 91 ? 0.367 9.933 2.699 1.00 69.75 91 ALA A N 1
ATOM 650 C CA . ALA A 1 91 ? 1.793 9.829 2.980 1.00 69.75 91 ALA A CA 1
ATOM 651 C C . ALA A 1 91 ? 2.576 10.356 1.774 1.00 69.75 91 ALA A C 1
ATOM 653 O O . ALA A 1 91 ? 2.247 10.034 0.629 1.00 69.75 91 ALA A O 1
ATOM 654 N N . GLU A 1 92 ? 3.594 11.174 2.026 1.00 72.00 92 GLU A N 1
ATOM 655 C CA . GLU A 1 92 ? 4.529 11.605 0.990 1.00 72.00 92 GLU A CA 1
ATOM 656 C C . GLU A 1 92 ? 5.635 10.562 0.845 1.00 72.00 92 GLU A C 1
ATOM 658 O O . GLU A 1 92 ? 6.300 10.198 1.815 1.00 72.00 92 GLU A O 1
ATOM 663 N N . ALA A 1 93 ? 5.811 10.056 -0.375 1.00 70.50 93 ALA A N 1
ATOM 664 C CA . ALA A 1 93 ? 6.894 9.140 -0.687 1.00 70.50 93 ALA A CA 1
ATOM 665 C C . ALA A 1 93 ? 8.165 9.933 -1.035 1.00 70.50 93 ALA A C 1
ATOM 667 O O . ALA A 1 93 ? 8.100 10.822 -1.891 1.00 70.50 93 ALA A O 1
ATOM 668 N N . PRO A 1 94 ? 9.328 9.605 -0.445 1.00 71.00 94 PRO A N 1
ATOM 669 C CA . PRO A 1 94 ? 10.590 10.184 -0.881 1.00 71.00 94 PRO A CA 1
ATOM 670 C C . PRO A 1 94 ? 10.896 9.760 -2.326 1.00 71.00 94 PRO A C 1
ATOM 672 O O . PRO A 1 94 ? 10.486 8.692 -2.791 1.00 71.00 94 PRO A O 1
ATOM 675 N N . THR A 1 95 ? 11.626 10.605 -3.059 1.00 74.62 95 THR A N 1
ATOM 676 C CA . THR A 1 95 ? 11.995 10.311 -4.452 1.00 74.62 95 THR A CA 1
ATOM 677 C C . THR A 1 95 ? 13.150 9.315 -4.474 1.00 74.62 95 THR A C 1
ATOM 679 O O . THR A 1 95 ? 14.317 9.695 -4.540 1.00 74.62 95 THR A O 1
ATOM 682 N N . LEU A 1 96 ? 12.810 8.029 -4.387 1.00 75.88 96 LEU A N 1
ATOM 683 C CA . LEU A 1 96 ? 13.752 6.919 -4.435 1.00 75.88 96 LEU A CA 1
ATOM 684 C C . LEU A 1 96 ? 13.488 6.014 -5.630 1.00 75.88 96 LEU A C 1
ATOM 686 O O . LEU A 1 96 ? 12.371 5.542 -5.833 1.00 75.88 96 LEU A O 1
ATOM 690 N N . ASN A 1 97 ? 14.557 5.706 -6.362 1.00 78.44 97 ASN A N 1
ATOM 691 C CA . ASN A 1 97 ? 14.536 4.739 -7.460 1.00 78.44 97 ASN A CA 1
ATOM 692 C C . ASN A 1 97 ? 14.962 3.325 -7.023 1.00 78.44 97 ASN A C 1
ATOM 694 O O . ASN A 1 97 ? 15.107 2.440 -7.866 1.00 78.44 97 ASN A O 1
ATOM 698 N N . GLU A 1 98 ? 15.180 3.105 -5.723 1.00 80.88 98 GLU A N 1
ATOM 699 C CA . GLU A 1 98 ? 15.498 1.784 -5.181 1.00 80.88 98 GLU A CA 1
ATOM 700 C C . GLU A 1 98 ? 14.315 0.833 -5.382 1.00 80.88 98 GLU A C 1
ATOM 702 O O . GLU A 1 98 ? 13.160 1.195 -5.143 1.00 80.88 98 GLU A O 1
ATOM 707 N N . ARG A 1 99 ? 14.613 -0.388 -5.833 1.00 85.50 99 ARG A N 1
ATOM 708 C CA . ARG A 1 99 ? 13.625 -1.448 -6.032 1.00 85.50 99 ARG A CA 1
ATOM 709 C C . ARG A 1 99 ? 13.723 -2.459 -4.909 1.00 85.50 99 ARG A C 1
ATOM 711 O O . ARG A 1 99 ? 14.784 -3.015 -4.648 1.00 85.50 99 ARG A O 1
ATOM 718 N N . VAL A 1 100 ? 12.582 -2.736 -4.304 1.00 83.62 100 VAL A N 1
ATOM 719 C CA . VAL A 1 100 ? 12.456 -3.513 -3.085 1.00 83.62 100 VAL A CA 1
ATOM 720 C C . VAL A 1 100 ? 11.562 -4.723 -3.352 1.00 83.62 100 VAL A C 1
ATOM 722 O O . VAL A 1 100 ? 10.581 -4.671 -4.102 1.00 83.62 100 VAL A O 1
ATOM 725 N N . THR A 1 101 ? 11.929 -5.854 -2.756 1.00 89.94 101 THR A N 1
ATOM 726 C CA . THR A 1 101 ? 11.072 -7.039 -2.672 1.00 89.94 101 THR A CA 1
ATOM 727 C C . THR A 1 101 ? 10.868 -7.350 -1.205 1.00 89.94 101 THR A C 1
ATOM 729 O O . THR A 1 101 ? 11.812 -7.737 -0.523 1.00 89.94 101 THR A O 1
ATOM 732 N N . VAL A 1 102 ? 9.647 -7.150 -0.719 1.00 89.12 102 VAL A N 1
ATOM 733 C CA . VAL A 1 102 ? 9.310 -7.278 0.701 1.00 89.12 102 VAL A CA 1
ATOM 734 C C . VAL A 1 102 ? 7.949 -7.921 0.877 1.00 89.12 102 VAL A C 1
ATOM 736 O O . VAL A 1 102 ? 7.051 -7.793 0.045 1.00 89.12 102 VAL A O 1
ATOM 739 N N . TYR A 1 103 ? 7.803 -8.585 2.013 1.00 92.69 103 TYR A N 1
ATOM 740 C CA . TYR A 1 103 ? 6.522 -8.985 2.557 1.00 92.69 103 TYR A CA 1
ATOM 741 C C . TYR A 1 103 ? 6.443 -8.450 3.984 1.00 92.69 103 TYR A C 1
ATOM 743 O O . TYR A 1 103 ? 7.290 -8.777 4.815 1.00 92.69 103 TYR A O 1
ATOM 751 N N . LEU A 1 104 ? 5.454 -7.605 4.256 1.00 90.12 104 LEU A N 1
ATOM 752 C CA . LEU A 1 104 ? 5.265 -6.939 5.539 1.00 90.12 104 LEU A CA 1
ATOM 753 C C . LEU A 1 104 ? 3.833 -7.166 6.018 1.00 90.12 104 LEU A C 1
ATOM 755 O O . LEU A 1 104 ? 2.891 -6.963 5.261 1.00 90.12 104 LEU A O 1
ATOM 759 N N . GLY A 1 105 ? 3.661 -7.512 7.292 1.00 88.19 105 GLY A N 1
ATOM 760 C CA . GLY A 1 105 ? 2.354 -7.605 7.948 1.00 88.19 105 GLY A CA 1
ATOM 761 C C . GLY A 1 105 ? 1.969 -9.013 8.414 1.00 88.19 105 GLY A C 1
ATOM 762 O O . GLY A 1 105 ? 2.720 -9.967 8.188 1.00 88.19 105 GLY A O 1
ATOM 763 N N . PRO A 1 106 ? 0.807 -9.146 9.083 1.00 94.06 106 PRO A N 1
ATOM 764 C CA . PRO A 1 106 ? -0.180 -8.092 9.370 1.00 94.06 106 PRO A CA 1
ATOM 765 C C . PRO A 1 106 ? 0.247 -7.167 10.523 1.00 94.06 106 PRO A C 1
ATOM 767 O O . PRO A 1 106 ? 0.584 -7.650 11.600 1.00 94.06 106 PRO A O 1
ATOM 770 N N . GLN A 1 107 ? 0.212 -5.844 10.325 1.00 94.19 107 GLN A N 1
ATOM 771 C CA . GLN A 1 107 ? 0.586 -4.858 11.358 1.00 94.19 107 GLN A CA 1
ATOM 772 C C . GLN A 1 107 ? -0.078 -3.484 11.124 1.00 94.19 107 GLN A C 1
ATOM 774 O O . GLN A 1 107 ? -0.551 -3.233 10.015 1.00 94.19 107 GLN A O 1
ATOM 779 N N . PRO A 1 108 ? -0.140 -2.578 12.121 1.00 93.00 108 PRO A N 1
ATOM 780 C CA . PRO A 1 108 ? -0.679 -1.230 11.930 1.00 93.00 108 PRO A CA 1
ATOM 781 C C . PRO A 1 108 ? 0.046 -0.461 10.805 1.00 93.00 108 PRO A C 1
ATOM 783 O O . PRO A 1 108 ? 1.271 -0.572 10.706 1.00 93.00 108 PRO A O 1
ATOM 786 N N . PRO A 1 109 ? -0.648 0.374 10.003 1.00 89.44 109 PRO A N 1
ATOM 787 C CA . PRO A 1 109 ? -0.045 1.074 8.861 1.00 89.44 109 PRO A CA 1
ATOM 788 C C . PRO A 1 109 ? 1.211 1.882 9.206 1.00 89.44 109 PRO A C 1
ATOM 790 O O . PRO A 1 109 ? 2.199 1.821 8.483 1.00 89.44 109 PRO A O 1
ATOM 793 N N . ALA A 1 110 ? 1.211 2.582 10.344 1.00 88.56 110 ALA A N 1
ATOM 794 C CA . ALA A 1 110 ? 2.364 3.361 10.793 1.00 88.56 110 ALA A CA 1
ATOM 795 C C . ALA A 1 110 ? 3.603 2.485 11.067 1.00 88.56 110 ALA A C 1
ATOM 797 O O . ALA A 1 110 ? 4.710 2.850 10.683 1.00 88.56 110 ALA A O 1
ATOM 798 N N . GLN A 1 111 ? 3.417 1.312 11.685 1.00 90.56 111 GLN A N 1
ATOM 799 C CA . GLN A 1 111 ? 4.510 0.362 11.928 1.00 90.56 111 GLN A CA 1
ATOM 800 C C . GLN A 1 111 ? 5.002 -0.267 10.626 1.00 90.56 111 GLN A C 1
ATOM 802 O O . GLN A 1 111 ? 6.202 -0.452 10.456 1.00 90.56 111 GLN A O 1
ATOM 807 N N . LEU A 1 112 ? 4.093 -0.538 9.684 1.00 90.94 112 LEU A N 1
ATOM 808 C CA . LEU A 1 112 ? 4.464 -1.050 8.369 1.00 90.94 112 LEU 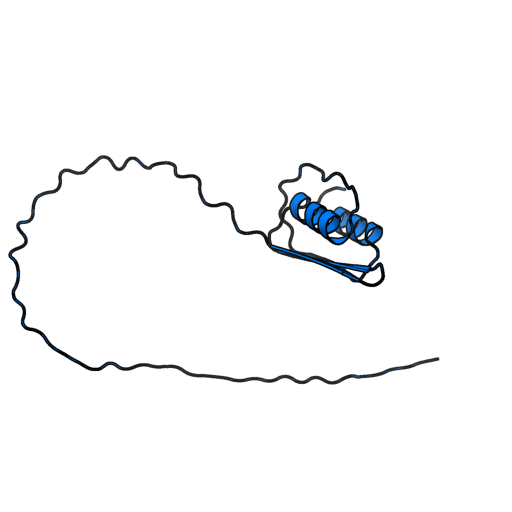A CA 1
ATOM 809 C C . LEU A 1 112 ? 5.334 -0.049 7.602 1.00 90.94 112 LEU A C 1
ATOM 811 O O . LEU A 1 112 ? 6.343 -0.450 7.032 1.00 90.94 112 LEU A O 1
ATOM 815 N N . ILE A 1 113 ? 4.972 1.239 7.612 1.00 87.69 113 ILE A N 1
ATOM 816 C CA . ILE A 1 113 ? 5.772 2.301 6.984 1.00 87.69 113 ILE A CA 1
ATOM 817 C C . ILE A 1 113 ? 7.138 2.411 7.668 1.00 87.69 113 ILE A C 1
ATOM 819 O O . ILE A 1 113 ? 8.147 2.460 6.975 1.00 87.69 113 ILE A O 1
ATOM 823 N N . ALA A 1 114 ? 7.195 2.383 9.003 1.00 87.94 114 ALA A N 1
ATOM 824 C CA . ALA A 1 114 ? 8.468 2.395 9.724 1.00 87.94 114 ALA A CA 1
ATOM 825 C C . ALA A 1 114 ? 9.362 1.201 9.337 1.00 87.94 114 ALA A C 1
ATOM 827 O O . ALA A 1 114 ? 10.527 1.393 9.008 1.00 87.94 114 ALA A O 1
ATOM 828 N N . ALA A 1 115 ? 8.807 -0.015 9.289 1.00 87.88 115 ALA A N 1
ATOM 829 C CA . ALA A 1 115 ? 9.534 -1.216 8.874 1.00 87.88 115 ALA A CA 1
ATOM 830 C C . ALA A 1 115 ? 10.002 -1.153 7.410 1.00 87.88 115 ALA A C 1
ATOM 832 O O . ALA A 1 115 ? 11.068 -1.662 7.072 1.00 87.88 115 ALA A O 1
ATOM 833 N N . LEU A 1 116 ? 9.209 -0.526 6.538 1.00 85.00 116 LEU A N 1
ATOM 834 C CA . LEU A 1 116 ? 9.562 -0.315 5.139 1.00 85.00 116 LEU A CA 1
ATOM 835 C C . LEU A 1 116 ? 10.719 0.682 4.989 1.00 85.00 116 LEU A C 1
ATOM 837 O O . LEU A 1 116 ? 11.603 0.454 4.169 1.00 85.00 116 LEU A O 1
ATOM 841 N N . LEU A 1 117 ? 10.715 1.758 5.780 1.00 83.44 117 LEU A N 1
ATOM 842 C CA . LEU A 1 117 ? 11.776 2.764 5.782 1.00 83.44 117 LEU A CA 1
ATOM 843 C C . LEU A 1 117 ? 13.079 2.217 6.375 1.00 83.44 117 LEU A C 1
ATOM 845 O O . LEU A 1 117 ? 14.128 2.424 5.778 1.00 83.44 117 LEU A O 1
ATOM 849 N N . GLU A 1 118 ? 13.012 1.457 7.471 1.00 82.94 118 GLU A N 1
ATOM 850 C CA . GLU A 1 118 ? 14.170 0.770 8.071 1.00 82.94 118 GLU A CA 1
ATOM 851 C C . GLU A 1 118 ? 14.797 -0.252 7.109 1.00 82.94 118 GLU A C 1
ATOM 853 O O . GLU A 1 118 ? 16.012 -0.391 7.024 1.00 82.94 118 GLU A O 1
ATOM 858 N N . GLY A 1 119 ? 13.961 -0.979 6.361 1.00 72.94 119 GLY A N 1
ATOM 859 C CA . GLY A 1 119 ? 14.424 -1.934 5.354 1.00 72.94 119 GLY A CA 1
ATOM 860 C C . GLY A 1 119 ? 14.927 -1.285 4.060 1.00 72.94 119 GLY A C 1
ATOM 861 O O . GLY A 1 119 ? 15.536 -1.974 3.242 1.00 72.94 119 GLY A O 1
ATOM 862 N N . SER A 1 120 ? 14.657 0.006 3.855 1.00 71.00 120 SER A N 1
ATOM 863 C CA . SER A 1 120 ? 15.208 0.790 2.748 1.00 71.00 120 SER A CA 1
ATOM 864 C C . SER A 1 120 ? 16.528 1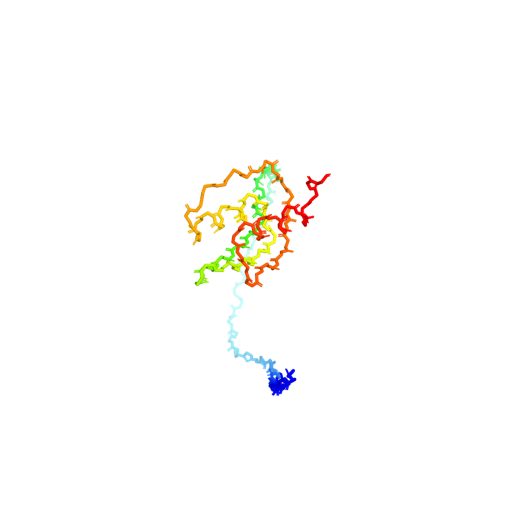.435 3.170 1.00 71.00 120 SER A C 1
ATOM 866 O O . SER A 1 120 ? 16.741 1.683 4.353 1.00 71.00 120 SER A O 1
ATOM 868 N N . HIS A 1 121 ? 17.422 1.748 2.231 1.00 66.00 121 HIS A N 1
ATOM 869 C CA . HIS A 1 121 ? 18.706 2.406 2.535 1.00 66.00 121 HIS A CA 1
ATOM 870 C C . HIS A 1 121 ? 18.553 3.893 2.950 1.00 66.00 121 HIS A C 1
ATOM 872 O O . HIS A 1 121 ? 19.333 4.744 2.533 1.00 66.00 121 HIS A O 1
ATOM 878 N N . MET A 1 122 ? 17.527 4.237 3.732 1.00 56.59 122 MET A N 1
ATOM 879 C CA . MET A 1 122 ? 17.137 5.602 4.110 1.00 56.59 122 MET A CA 1
ATOM 880 C C . MET A 1 122 ? 17.694 6.087 5.458 1.00 56.59 122 MET A C 1
ATOM 882 O O . MET A 1 122 ? 17.268 7.144 5.921 1.00 56.59 122 MET A O 1
ATOM 886 N N . ASN A 1 123 ? 18.617 5.347 6.082 1.00 52.56 123 ASN A N 1
ATOM 887 C CA . ASN A 1 123 ? 19.214 5.697 7.380 1.00 52.56 123 ASN A CA 1
ATOM 888 C C . ASN A 1 123 ? 20.459 6.587 7.258 1.00 52.56 123 ASN A C 1
ATOM 890 O O . ASN A 1 123 ? 21.287 6.320 6.358 1.00 52.56 123 ASN A O 1
#

pLDDT: mean 71.44, std 18.01, range [36.31, 94.81]